Protein AF-A0A1I7ECD9-F1 (afdb_monomer_lite)

Secondary structure (DSSP, 8-state):
--------------TTSSS------EEEESPPPP--TTT-PPPGGGS-S-EEEEE--S----SEEGGGTEEEHHHHHHHHHTT--EEEEEEEEEETT----SS-EEEEEE--------

Foldseek 3Di:
DDPPPDDDDDDDDDPPDPPDHDPKPKDKVVDQDDDDPVPAFDDPVRDDQEMEIETQDPADDDQQDPVQQKGFPVNVVVCVVVVFDKDWHWYHYDYPVPDDHPTTMIRITGRDDDPPDD

Structure (mmCIF, N/CA/C/O backbone):
data_AF-A0A1I7ECD9-F1
#
_entry.id   AF-A0A1I7ECD9-F1
#
loop_
_atom_site.group_PDB
_atom_site.id
_atom_site.type_symbol
_atom_site.label_atom_id
_atom_site.label_alt_id
_atom_site.label_comp_id
_atom_site.label_asym_id
_atom_site.label_entity_id
_atom_site.label_seq_id
_atom_site.pdbx_PDB_ins_code
_atom_site.Cartn_x
_atom_site.Cartn_y
_atom_site.Cartn_z
_atom_site.occupancy
_atom_site.B_iso_or_equiv
_atom_site.auth_seq_id
_atom_site.auth_comp_id
_atom_site.auth_asym_id
_atom_site.auth_atom_id
_atom_site.pdbx_PDB_model_num
ATOM 1 N N . MET A 1 1 ? -7.210 57.709 -13.354 1.00 40.06 1 MET A N 1
ATOM 2 C CA . MET A 1 1 ? -6.722 56.898 -12.220 1.00 40.06 1 MET A CA 1
ATOM 3 C C . MET A 1 1 ? -7.907 56.108 -11.689 1.00 40.06 1 MET A C 1
ATOM 5 O O . MET A 1 1 ? -8.730 56.674 -10.984 1.00 40.06 1 MET A O 1
ATOM 9 N N . SER A 1 2 ? -8.076 54.863 -12.131 1.00 45.91 2 SER A N 1
ATOM 10 C CA . SER A 1 2 ? -9.126 53.961 -11.648 1.00 45.91 2 SER A CA 1
ATOM 11 C C . SER A 1 2 ? -8.510 53.038 -10.601 1.00 45.91 2 SER A C 1
ATOM 13 O O . SER A 1 2 ? -7.760 52.131 -10.948 1.00 45.91 2 SER A O 1
ATOM 15 N N . ASN A 1 3 ? -8.785 53.312 -9.326 1.00 56.44 3 ASN A N 1
ATOM 16 C CA . ASN A 1 3 ? -8.434 52.420 -8.227 1.00 56.44 3 ASN A CA 1
ATOM 17 C C . ASN A 1 3 ? -9.418 51.249 -8.232 1.00 56.44 3 ASN A C 1
ATOM 19 O O . ASN A 1 3 ? -10.501 51.346 -7.658 1.00 56.44 3 ASN A O 1
ATOM 23 N N . THR A 1 4 ? -9.069 50.162 -8.911 1.00 55.59 4 THR A N 1
ATOM 24 C CA . THR A 1 4 ? -9.793 48.898 -8.784 1.00 55.59 4 THR A CA 1
ATOM 25 C C . THR A 1 4 ? -9.428 48.311 -7.424 1.00 55.59 4 THR A C 1
ATOM 27 O O . THR A 1 4 ? -8.313 47.841 -7.223 1.00 55.59 4 THR A O 1
ATOM 30 N N . THR A 1 5 ? -10.326 48.420 -6.448 1.00 62.09 5 THR A N 1
ATOM 31 C CA . THR A 1 5 ? -10.159 47.754 -5.154 1.00 62.09 5 THR A CA 1
ATOM 32 C C . THR A 1 5 ? -10.406 46.266 -5.379 1.00 62.09 5 THR A C 1
ATOM 34 O O . THR A 1 5 ? -11.551 45.850 -5.539 1.00 62.09 5 THR A O 1
ATOM 37 N N . GLU A 1 6 ? -9.335 45.481 -5.479 1.00 62.25 6 GLU A N 1
ATOM 38 C CA . GLU A 1 6 ? -9.428 44.025 -5.583 1.00 62.25 6 GLU A CA 1
ATOM 39 C C . GLU A 1 6 ? -10.160 43.482 -4.350 1.00 62.25 6 GLU A C 1
ATOM 41 O O . GLU A 1 6 ? -9.759 43.709 -3.207 1.00 62.25 6 GLU A O 1
ATOM 46 N N . GLN A 1 7 ? -11.292 42.820 -4.585 1.00 61.72 7 GLN A N 1
ATOM 47 C CA . GLN A 1 7 ? -12.063 42.159 -3.542 1.00 61.72 7 GLN A CA 1
ATOM 48 C C . GLN A 1 7 ? -11.539 40.736 -3.391 1.00 61.72 7 GLN A C 1
ATOM 50 O O . GLN A 1 7 ? -11.716 39.905 -4.281 1.00 61.72 7 GLN A O 1
ATOM 55 N N . PHE A 1 8 ? -10.901 40.459 -2.259 1.00 61.94 8 PHE A N 1
ATOM 56 C CA . PHE A 1 8 ? -10.497 39.111 -1.889 1.00 61.94 8 PHE A CA 1
ATOM 57 C C . PHE A 1 8 ? -11.603 38.469 -1.057 1.00 61.94 8 PHE A C 1
ATOM 59 O O . PHE A 1 8 ? -12.076 39.051 -0.080 1.00 61.94 8 PHE A O 1
ATOM 66 N N . TYR A 1 9 ? -11.998 37.261 -1.442 1.00 63.69 9 TYR A N 1
ATOM 67 C CA . TYR A 1 9 ? -12.897 36.424 -0.662 1.00 63.69 9 TYR A CA 1
ATOM 68 C C . TYR A 1 9 ? -12.042 35.439 0.130 1.00 63.69 9 TYR A C 1
ATOM 70 O O . TYR A 1 9 ? -11.316 34.634 -0.452 1.00 63.69 9 TYR A O 1
ATOM 78 N N . VAL A 1 10 ? -12.109 35.521 1.457 1.00 62.88 10 VAL A N 1
ATOM 79 C CA . VAL A 1 10 ? -11.560 34.492 2.342 1.00 62.88 10 VAL A CA 1
ATOM 80 C C . VAL A 1 10 ? -12.667 33.468 2.542 1.00 62.88 10 VAL A C 1
ATOM 82 O O . VAL A 1 10 ? -13.690 33.772 3.148 1.00 62.88 10 VAL A O 1
ATOM 85 N N . MET A 1 11 ? -12.490 32.286 1.963 1.00 56.41 11 MET A N 1
ATOM 86 C CA . MET A 1 11 ? -13.377 31.152 2.197 1.00 56.41 11 MET A CA 1
ATOM 87 C C . MET A 1 11 ? -12.862 30.398 3.418 1.00 56.41 11 MET A C 1
ATOM 89 O O . MET A 1 11 ? -11.715 29.946 3.418 1.00 56.41 11 MET A O 1
ATOM 93 N N . ASP A 1 12 ? -13.700 30.248 4.440 1.00 53.19 12 ASP A N 1
ATOM 94 C CA . ASP A 1 12 ? -13.405 29.339 5.541 1.00 53.19 12 ASP A CA 1
ATOM 95 C C . ASP A 1 12 ? -13.360 27.909 4.988 1.00 53.19 12 ASP A C 1
ATOM 97 O O . ASP A 1 12 ? -14.348 27.379 4.475 1.00 53.19 12 ASP A O 1
ATOM 101 N N . TYR A 1 13 ? -12.178 27.297 5.042 1.00 51.44 13 TYR A N 1
ATOM 102 C CA . TYR A 1 13 ? -11.984 25.914 4.629 1.00 51.44 13 TYR A CA 1
ATOM 103 C C . TYR A 1 13 ? -12.663 24.994 5.650 1.00 51.44 13 TYR A C 1
ATOM 105 O O . TYR A 1 13 ? -12.201 24.863 6.784 1.00 51.44 13 TYR A O 1
ATOM 113 N N . LEU A 1 14 ? -13.769 24.371 5.236 1.00 53.66 14 LEU A N 1
ATOM 114 C CA . LEU A 1 14 ? -14.479 23.320 5.965 1.00 53.66 14 LEU A CA 1
ATOM 115 C C . LEU A 1 14 ? -14.109 21.956 5.355 1.00 53.66 14 LEU A C 1
ATOM 117 O O . LEU A 1 14 ? -14.752 21.514 4.400 1.00 53.66 14 LEU A O 1
ATOM 121 N N . PRO A 1 15 ? -13.063 21.285 5.860 1.00 49.12 15 PRO A N 1
ATOM 122 C CA . PRO A 1 15 ? -12.731 19.917 5.472 1.00 49.12 15 PRO A CA 1
ATOM 123 C C . PRO A 1 15 ? -13.776 18.954 6.040 1.00 49.12 15 PRO A C 1
ATOM 125 O O . PRO A 1 15 ? -13.596 18.416 7.126 1.00 49.12 15 PRO A O 1
ATOM 128 N N . ASP A 1 16 ? -14.890 18.791 5.331 1.00 51.47 16 ASP A N 1
ATOM 129 C CA . ASP A 1 16 ? -15.774 17.622 5.473 1.00 51.47 16 ASP A CA 1
ATOM 130 C C . ASP A 1 16 ? -16.874 17.525 4.396 1.00 51.47 16 ASP A C 1
ATOM 132 O O . ASP A 1 16 ? -17.543 16.500 4.343 1.00 51.47 16 ASP A O 1
ATOM 136 N N . ASP A 1 17 ? -17.067 18.521 3.511 1.00 47.91 17 ASP A N 1
ATOM 137 C CA . ASP A 1 17 ? -18.255 18.538 2.622 1.00 47.91 17 ASP A CA 1
ATOM 138 C C . ASP A 1 17 ? -17.972 18.495 1.103 1.00 47.91 17 ASP A C 1
ATOM 140 O O . ASP A 1 17 ? -18.890 18.558 0.290 1.00 47.91 17 ASP A O 1
ATOM 144 N N . ALA A 1 18 ? -16.710 18.359 0.672 1.00 46.47 18 ALA A N 1
ATOM 145 C CA . ALA A 1 18 ? -16.382 18.236 -0.758 1.00 46.47 18 ALA A CA 1
ATOM 146 C C . ALA A 1 18 ? -15.023 17.564 -1.040 1.00 46.47 18 ALA A C 1
ATOM 148 O O . ALA A 1 18 ? -14.174 18.112 -1.740 1.0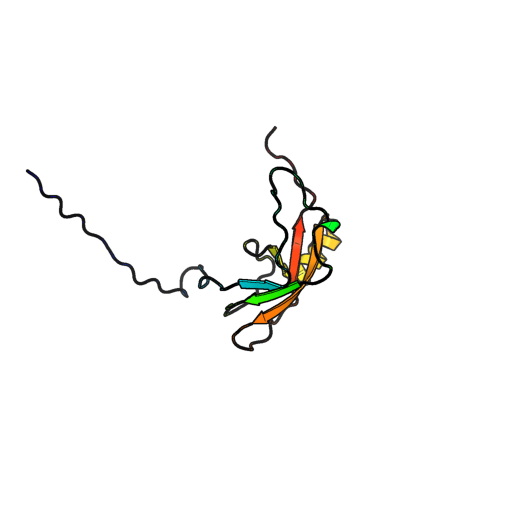0 46.47 18 ALA A O 1
ATOM 149 N N . GLY A 1 19 ? -14.807 16.357 -0.513 1.00 45.56 19 GLY A N 1
ATOM 150 C CA . GLY A 1 19 ? -13.841 15.426 -1.116 1.00 45.56 19 GLY A CA 1
ATOM 151 C C . GLY A 1 19 ? -12.350 15.732 -0.931 1.00 45.56 19 GLY A C 1
ATOM 152 O O . GLY A 1 19 ? -11.540 15.169 -1.661 1.00 45.56 19 GLY A O 1
ATOM 153 N N . SER A 1 20 ? -11.965 16.559 0.044 1.00 43.06 20 SER A N 1
ATOM 154 C CA . SER A 1 20 ? -10.560 16.699 0.442 1.00 43.06 20 SER A CA 1
ATOM 155 C C . SER A 1 20 ? -10.401 16.313 1.912 1.00 43.06 20 SER A C 1
ATOM 157 O O . SER A 1 20 ? -10.908 17.032 2.778 1.00 43.06 20 SER A O 1
ATOM 159 N N . PRO A 1 21 ? -9.714 15.199 2.230 1.00 47.66 21 PRO A N 1
ATOM 160 C CA . PRO A 1 21 ? -9.367 14.882 3.606 1.00 47.66 21 PRO A CA 1
ATOM 161 C C . PRO A 1 21 ? -8.586 16.051 4.218 1.00 47.66 21 PRO A C 1
ATOM 163 O O . PRO A 1 21 ? -7.841 16.746 3.519 1.00 47.66 21 PRO A O 1
ATOM 166 N N . TYR A 1 22 ? -8.712 16.253 5.534 1.00 49.09 22 TYR A N 1
ATOM 167 C CA . TYR A 1 22 ? -7.681 16.961 6.296 1.00 49.09 22 TYR A CA 1
ATOM 168 C C . TYR A 1 22 ? -6.313 16.468 5.820 1.00 49.09 22 TYR A C 1
ATOM 170 O O . TYR A 1 22 ? -6.167 15.259 5.624 1.00 49.09 22 TYR A O 1
ATOM 178 N N . PHE A 1 23 ? -5.344 17.375 5.626 1.00 46.47 23 PHE A N 1
ATOM 179 C CA . PHE A 1 23 ? -3.946 16.984 5.441 1.00 46.47 23 PHE A CA 1
ATOM 180 C C . PHE A 1 23 ? -3.641 15.932 6.500 1.00 46.47 23 PHE A C 1
ATOM 182 O O . PHE A 1 23 ? -3.642 16.206 7.700 1.00 46.47 23 PHE A O 1
ATOM 189 N N . MET A 1 24 ? -3.548 14.689 6.049 1.00 54.97 24 MET A N 1
ATOM 190 C CA . MET A 1 24 ? -3.304 13.580 6.934 1.00 54.97 24 MET A CA 1
ATOM 191 C C . MET A 1 24 ? -1.826 13.705 7.260 1.00 54.97 24 MET A C 1
ATOM 193 O O . MET A 1 24 ? -0.986 13.473 6.391 1.00 54.97 24 MET A O 1
ATOM 197 N N . ASP A 1 25 ? -1.515 14.104 8.486 1.00 64.12 25 ASP A N 1
ATOM 198 C CA . ASP A 1 25 ? -0.181 13.909 9.026 1.00 64.12 25 ASP A CA 1
ATOM 199 C C . ASP A 1 25 ? 0.080 12.405 8.946 1.00 64.12 25 ASP A C 1
ATOM 201 O O . ASP A 1 25 ? -0.597 11.611 9.613 1.00 64.12 25 ASP A O 1
ATOM 205 N N . LYS A 1 26 ? 0.977 12.025 8.035 1.00 77.94 26 LYS A N 1
ATOM 206 C CA . LYS A 1 26 ? 1.368 10.646 7.757 1.00 77.94 26 LYS A CA 1
ATOM 207 C C . LYS A 1 26 ? 2.830 10.496 8.103 1.00 77.94 26 LYS A C 1
ATOM 209 O O . LYS A 1 26 ? 3.684 11.185 7.551 1.00 77.94 26 LYS A O 1
ATOM 214 N N . GLU A 1 27 ? 3.102 9.580 9.011 1.00 86.44 27 GLU A N 1
ATOM 215 C CA . GLU A 1 27 ? 4.452 9.182 9.369 1.00 86.44 27 GLU A CA 1
ATOM 216 C C . GLU A 1 27 ? 4.619 7.710 9.000 1.00 86.44 27 GLU A C 1
ATOM 218 O O . GLU A 1 27 ? 3.900 6.847 9.518 1.00 86.44 27 GLU A O 1
ATOM 223 N N . TRP A 1 28 ? 5.551 7.448 8.086 1.00 88.69 28 TRP A N 1
ATOM 224 C CA . TRP A 1 28 ? 5.953 6.105 7.689 1.00 88.69 28 TRP A CA 1
ATOM 225 C C . TRP A 1 28 ? 7.171 5.666 8.491 1.00 88.69 28 TRP A C 1
ATOM 227 O O . TRP A 1 28 ? 8.139 6.416 8.620 1.00 88.69 28 TRP A O 1
ATOM 237 N N . ASP A 1 29 ? 7.124 4.442 9.004 1.00 90.00 29 ASP A N 1
ATOM 238 C CA . ASP A 1 29 ? 8.239 3.817 9.705 1.00 90.00 29 ASP A CA 1
ATOM 239 C C . ASP A 1 29 ? 8.416 2.356 9.241 1.00 90.00 29 ASP A C 1
ATOM 241 O O . ASP A 1 29 ? 7.551 1.524 9.539 1.00 90.00 29 ASP A O 1
ATOM 245 N N . PRO A 1 30 ? 9.501 2.021 8.515 1.00 91.75 30 PRO A N 1
ATOM 246 C CA . PRO A 1 30 ? 10.571 2.924 8.082 1.00 91.75 30 PRO A CA 1
ATOM 247 C C . PRO A 1 30 ? 10.099 3.911 7.001 1.00 91.75 30 PRO A C 1
ATOM 249 O O . PRO A 1 30 ? 9.024 3.759 6.424 1.00 91.75 30 PRO A O 1
ATOM 252 N N . GLY A 1 31 ? 10.905 4.934 6.710 1.00 90.00 31 GLY A N 1
ATOM 253 C CA . GLY A 1 31 ? 10.618 5.852 5.606 1.00 90.00 31 GLY A CA 1
ATOM 254 C C . GLY A 1 31 ? 10.489 5.107 4.272 1.00 90.00 31 GLY A C 1
ATOM 255 O O . GLY A 1 31 ? 11.220 4.146 4.015 1.00 90.00 31 GLY A O 1
ATOM 256 N N . LEU A 1 32 ? 9.550 5.540 3.428 1.00 88.56 32 LEU A N 1
ATOM 257 C CA . LEU A 1 32 ? 9.405 4.987 2.082 1.00 88.56 32 LEU A CA 1
ATOM 258 C C . LEU A 1 32 ? 10.636 5.338 1.230 1.00 88.56 32 LEU A C 1
ATOM 260 O O . LEU A 1 32 ? 11.164 6.446 1.363 1.00 88.56 32 LEU A O 1
ATOM 264 N N . PRO A 1 33 ? 11.102 4.422 0.363 1.00 87.06 33 PRO A N 1
ATOM 265 C CA . PRO A 1 33 ? 12.162 4.740 -0.578 1.00 87.06 33 PRO A CA 1
ATOM 266 C C . PRO A 1 33 ? 11.673 5.781 -1.586 1.00 87.06 33 PRO A C 1
ATOM 268 O O . PRO A 1 33 ? 10.515 5.762 -2.005 1.00 87.06 33 PRO A O 1
ATOM 271 N N . ASP A 1 34 ? 12.577 6.662 -1.996 1.00 82.00 34 ASP A N 1
ATOM 272 C CA . ASP A 1 34 ? 12.331 7.561 -3.117 1.00 82.00 34 ASP A CA 1
ATOM 273 C C . ASP A 1 34 ? 12.532 6.797 -4.431 1.00 82.00 34 ASP A C 1
ATOM 275 O O . ASP A 1 34 ? 13.492 6.029 -4.576 1.00 82.00 34 ASP A O 1
ATOM 279 N N . TYR A 1 35 ? 11.616 6.970 -5.377 1.00 80.50 35 TYR A N 1
ATOM 280 C CA . TYR A 1 35 ? 11.741 6.401 -6.711 1.00 80.50 35 TYR A CA 1
ATOM 281 C C . TYR A 1 35 ? 10.966 7.241 -7.728 1.00 80.50 35 TYR A C 1
ATOM 283 O O . TYR A 1 35 ? 9.903 7.787 -7.435 1.00 80.50 35 TYR A O 1
ATOM 291 N N . ASP A 1 36 ? 11.502 7.320 -8.943 1.00 80.25 36 ASP A N 1
ATOM 292 C CA . ASP A 1 36 ? 10.883 8.044 -10.047 1.00 80.25 36 ASP A CA 1
ATOM 293 C C . ASP A 1 36 ? 10.128 7.076 -10.965 1.00 80.25 36 ASP A C 1
ATOM 295 O O . ASP A 1 36 ? 10.742 6.326 -11.734 1.00 80.25 36 ASP A O 1
ATOM 299 N N . ILE A 1 37 ? 8.793 7.133 -10.896 1.00 76.00 37 ILE A N 1
ATOM 300 C CA . ILE A 1 37 ? 7.877 6.331 -11.721 1.00 76.00 37 ILE A CA 1
ATOM 301 C C . ILE A 1 37 ? 8.103 6.523 -13.227 1.00 76.00 37 ILE A C 1
ATOM 303 O O . ILE A 1 37 ? 7.776 5.627 -13.999 1.00 76.00 37 ILE A O 1
ATOM 307 N N . PHE A 1 38 ? 8.643 7.670 -13.654 1.00 77.00 38 PHE A N 1
ATOM 308 C CA . PHE A 1 38 ? 8.852 7.991 -15.067 1.00 77.00 38 PHE A CA 1
ATOM 309 C C . PHE A 1 38 ? 10.188 7.473 -15.599 1.00 77.00 38 PHE A C 1
ATOM 311 O O . PHE A 1 38 ? 10.369 7.386 -16.809 1.00 77.00 38 PHE A O 1
ATOM 318 N N . THR A 1 39 ? 11.123 7.125 -14.712 1.00 81.00 39 THR A N 1
ATOM 319 C CA . THR A 1 39 ? 12.438 6.616 -15.109 1.00 81.00 39 THR A CA 1
ATOM 320 C C . THR A 1 39 ? 12.451 5.089 -15.157 1.00 81.00 39 THR A C 1
ATOM 322 O O . THR A 1 39 ? 12.961 4.502 -16.111 1.00 81.00 39 THR A O 1
ATOM 325 N N . ALA A 1 40 ? 11.947 4.427 -14.112 1.00 79.88 40 ALA A N 1
ATOM 326 C CA . ALA A 1 40 ? 11.914 2.969 -14.039 1.00 79.88 40 ALA A CA 1
ATOM 327 C C . ALA A 1 40 ? 10.946 2.472 -12.952 1.00 79.88 40 ALA A C 1
ATOM 329 O O . ALA A 1 40 ? 10.784 3.139 -11.927 1.00 79.88 40 ALA A O 1
ATOM 330 N N . PRO A 1 41 ? 10.383 1.255 -13.100 1.00 84.06 41 PRO A N 1
ATOM 331 C CA . PRO A 1 41 ? 9.631 0.622 -12.026 1.00 84.06 41 PRO A CA 1
ATOM 332 C C . PRO A 1 41 ? 10.508 0.411 -10.781 1.00 84.06 41 PRO A C 1
ATOM 334 O O . PRO A 1 41 ? 11.712 0.127 -10.895 1.00 84.06 41 PRO A O 1
ATOM 337 N N . PRO A 1 42 ? 9.924 0.500 -9.575 1.00 88.50 42 PRO A N 1
ATOM 338 C CA . PRO A 1 42 ? 10.665 0.265 -8.350 1.00 88.50 42 PRO A CA 1
ATOM 339 C C . PRO A 1 42 ? 11.046 -1.217 -8.225 1.00 88.50 42 PRO A C 1
ATOM 341 O O . PRO A 1 42 ? 10.369 -2.111 -8.730 1.00 88.50 42 PRO A O 1
ATOM 344 N N . LYS A 1 43 ? 12.150 -1.500 -7.526 1.00 88.69 43 LYS A N 1
ATOM 345 C CA . LYS A 1 43 ? 12.590 -2.875 -7.249 1.00 88.69 43 LYS A CA 1
ATOM 346 C C . LYS A 1 43 ? 12.170 -3.281 -5.848 1.00 88.69 43 LYS A C 1
ATOM 348 O O . LYS A 1 43 ? 12.306 -2.494 -4.916 1.00 88.69 43 LYS A O 1
ATOM 353 N N . SER A 1 44 ? 11.774 -4.540 -5.670 1.00 88.12 44 SER A N 1
ATOM 354 C CA . SER A 1 44 ? 11.416 -5.090 -4.353 1.00 88.12 44 SER A CA 1
ATOM 355 C C . SER A 1 44 ? 12.531 -4.922 -3.313 1.00 88.12 44 SER A C 1
ATOM 357 O O . SER A 1 44 ? 12.251 -4.685 -2.146 1.00 88.12 44 SER A O 1
ATOM 359 N N . THR A 1 45 ? 13.798 -4.940 -3.742 1.00 90.81 45 THR A N 1
ATOM 360 C CA . THR A 1 45 ? 14.977 -4.732 -2.884 1.00 90.81 45 THR A CA 1
ATOM 361 C C . THR A 1 45 ? 15.087 -3.334 -2.275 1.00 90.81 45 THR A C 1
ATOM 363 O O . THR A 1 45 ? 15.917 -3.133 -1.395 1.00 90.81 45 THR A O 1
ATOM 366 N N . TYR A 1 46 ? 14.332 -2.351 -2.773 1.00 90.12 46 TYR A N 1
ATOM 367 C CA . TYR A 1 46 ? 14.333 -0.990 -2.226 1.00 90.12 46 TYR A CA 1
ATOM 368 C C . TYR A 1 46 ? 13.434 -0.857 -1.000 1.00 90.12 46 TYR A C 1
ATOM 370 O O . TYR A 1 46 ? 13.547 0.121 -0.264 1.00 90.12 46 TYR A O 1
ATOM 378 N N . PHE A 1 47 ? 12.553 -1.829 -0.780 1.00 92.06 47 PHE A N 1
ATOM 379 C CA . PHE A 1 47 ? 11.566 -1.768 0.277 1.00 92.06 47 PHE A CA 1
ATOM 380 C C . PHE A 1 47 ? 11.938 -2.652 1.461 1.00 92.06 47 PHE A C 1
ATOM 382 O O . PHE A 1 47 ? 12.595 -3.686 1.334 1.00 92.06 47 PHE A O 1
ATOM 389 N N . SER A 1 48 ? 11.467 -2.231 2.629 1.00 92.75 48 SER A N 1
ATOM 390 C CA . SER A 1 48 ? 11.458 -3.059 3.829 1.00 92.75 48 SER A CA 1
ATOM 391 C C . SER A 1 48 ? 10.341 -4.110 3.747 1.00 92.75 48 SER A C 1
ATOM 393 O O . SER A 1 48 ? 9.357 -3.895 3.042 1.00 92.75 48 SER A O 1
ATOM 395 N N . PRO A 1 49 ? 10.462 -5.250 4.450 1.00 90.81 49 PRO A N 1
ATOM 396 C CA . PRO A 1 49 ? 9.460 -6.320 4.398 1.00 90.81 49 PRO A CA 1
ATOM 397 C C . PRO A 1 49 ? 8.121 -5.940 5.046 1.00 90.81 49 PRO A C 1
ATOM 399 O O . PRO A 1 49 ? 7.109 -6.581 4.777 1.00 90.81 49 PRO A O 1
ATOM 402 N N . GLU A 1 50 ? 8.115 -4.919 5.901 1.00 91.50 50 GLU A N 1
ATOM 403 C CA . GLU A 1 50 ? 6.937 -4.414 6.597 1.00 91.50 50 GLU A CA 1
ATOM 404 C C . GLU A 1 50 ? 7.057 -2.904 6.805 1.00 91.50 50 GLU A C 1
ATOM 406 O O . GLU A 1 50 ? 8.164 -2.366 6.917 1.00 91.50 50 GLU A O 1
ATOM 411 N N . TYR A 1 51 ? 5.909 -2.231 6.866 1.00 92.50 51 TYR A N 1
ATOM 412 C CA . TYR A 1 51 ? 5.820 -0.802 7.141 1.00 92.50 51 TYR A CA 1
ATOM 413 C C . TYR A 1 51 ? 4.743 -0.510 8.175 1.00 92.50 51 TYR A C 1
ATOM 415 O O . TYR A 1 51 ? 3.730 -1.203 8.274 1.00 92.50 51 TYR A O 1
ATOM 423 N N . ARG A 1 52 ? 4.944 0.574 8.918 1.00 90.94 52 ARG A N 1
ATOM 424 C CA . ARG A 1 52 ? 3.935 1.162 9.791 1.00 90.94 52 ARG A CA 1
ATOM 425 C C . ARG A 1 52 ? 3.549 2.533 9.279 1.00 90.94 52 ARG A C 1
ATOM 427 O O . ARG A 1 52 ? 4.420 3.341 8.964 1.00 90.94 52 ARG A O 1
ATOM 434 N N . LEU A 1 53 ? 2.249 2.800 9.256 1.00 87.88 53 LEU A N 1
ATOM 435 C CA . LEU A 1 53 ? 1.699 4.111 8.943 1.00 87.88 53 LEU A CA 1
ATOM 436 C C . LEU A 1 53 ? 0.978 4.663 10.168 1.00 87.88 53 LEU A C 1
ATOM 438 O O . LEU A 1 53 ? -0.051 4.132 10.592 1.00 87.88 53 LEU A O 1
ATOM 442 N N . LYS A 1 54 ? 1.469 5.776 10.709 1.00 86.25 54 LYS A N 1
ATOM 443 C CA . LYS A 1 54 ? 0.672 6.605 11.616 1.00 86.25 54 LYS A CA 1
ATOM 444 C C . LYS A 1 54 ? -0.009 7.680 10.793 1.00 86.25 54 LYS A C 1
ATOM 446 O O . LYS A 1 54 ? 0.671 8.512 10.206 1.00 86.25 54 LYS A O 1
ATOM 451 N N . ALA A 1 55 ? -1.337 7.662 10.762 1.00 77.62 55 ALA A N 1
ATOM 452 C CA . ALA A 1 55 ? -2.125 8.647 10.031 1.00 77.62 55 ALA A CA 1
ATOM 453 C C . ALA A 1 55 ? -3.166 9.308 10.940 1.00 77.62 55 ALA A C 1
ATOM 455 O O . ALA A 1 55 ? -3.852 8.636 11.723 1.00 77.62 55 ALA A O 1
ATOM 456 N N . SER A 1 56 ? -3.360 10.620 10.781 1.00 70.12 56 SER A N 1
ATOM 457 C CA . SER A 1 56 ? -4.519 11.352 11.320 1.00 70.12 56 SER A CA 1
ATOM 458 C C . SER A 1 56 ? -5.775 11.151 10.459 1.00 70.12 56 SER A C 1
ATOM 460 O O . SER A 1 56 ? -6.587 12.055 10.290 1.00 70.12 56 SER A O 1
ATOM 462 N N . ALA A 1 57 ? -5.965 9.950 9.910 1.00 63.75 57 ALA A N 1
ATOM 463 C CA . ALA A 1 57 ? -7.140 9.625 9.116 1.00 63.75 57 ALA A CA 1
ATOM 464 C C . ALA A 1 57 ? -8.378 9.485 10.015 1.00 63.75 57 ALA A C 1
ATOM 466 O O . ALA A 1 57 ? -8.386 8.712 10.978 1.00 63.75 57 ALA A O 1
ATOM 467 N N . THR A 1 58 ? -9.446 10.217 9.696 1.00 56.84 58 THR A N 1
ATOM 468 C CA . THR A 1 58 ? -10.763 10.047 10.330 1.00 56.84 58 THR A CA 1
ATOM 469 C C . THR A 1 58 ? -11.475 8.787 9.826 1.00 56.84 58 THR A C 1
ATOM 471 O O . THR A 1 58 ? -12.234 8.173 10.586 1.00 56.84 58 THR A O 1
ATOM 474 N N . GLN A 1 59 ? -11.182 8.359 8.591 1.00 62.16 59 GLN A N 1
ATOM 475 C CA . GLN A 1 59 ? -11.734 7.161 7.962 1.00 62.16 59 GLN A CA 1
ATOM 476 C C . GLN A 1 59 ? -10.776 6.598 6.897 1.00 62.16 59 GLN A C 1
ATOM 478 O O . GLN A 1 59 ? -10.169 7.349 6.139 1.00 62.16 59 GLN A O 1
ATOM 483 N N . LEU A 1 60 ? -10.625 5.272 6.892 1.00 75.00 60 LEU A N 1
ATOM 484 C CA . LEU A 1 60 ? -9.821 4.474 5.962 1.00 75.00 60 LEU A CA 1
ATOM 485 C C . LEU A 1 60 ? -10.705 3.298 5.528 1.00 75.00 60 LEU A C 1
ATOM 487 O O . LEU A 1 60 ? -10.787 2.285 6.227 1.00 75.00 60 LEU A O 1
ATOM 491 N N . ASP A 1 61 ? -11.474 3.506 4.462 1.00 79.94 61 ASP A N 1
ATOM 492 C CA . ASP A 1 61 ? -12.478 2.565 3.948 1.00 79.94 61 ASP A CA 1
ATOM 493 C C . ASP A 1 61 ? -12.424 2.349 2.425 1.00 79.94 61 ASP A C 1
ATOM 495 O O . ASP A 1 61 ? -13.025 1.393 1.927 1.00 79.94 61 ASP A O 1
ATOM 499 N N . GLY A 1 62 ? -11.682 3.181 1.692 1.00 84.81 62 GLY A N 1
ATOM 500 C CA . GLY A 1 62 ? -11.445 3.017 0.259 1.00 84.81 62 GLY A CA 1
ATOM 501 C C . GLY A 1 62 ? -10.581 1.797 -0.070 1.00 84.81 62 GLY A C 1
ATOM 502 O O . GLY A 1 62 ? -9.798 1.338 0.761 1.00 84.81 62 GLY A O 1
ATOM 503 N N . ASP A 1 63 ? -10.732 1.283 -1.291 1.00 90.38 63 ASP A N 1
ATOM 504 C CA . ASP A 1 63 ? -10.007 0.105 -1.785 1.00 90.38 63 ASP A CA 1
ATOM 505 C C . ASP A 1 63 ? -8.718 0.447 -2.538 1.00 90.38 63 ASP A C 1
ATOM 507 O O . ASP A 1 63 ? -7.779 -0.342 -2.525 1.00 90.38 63 ASP A O 1
ATOM 511 N N . PHE A 1 64 ? -8.639 1.641 -3.129 1.00 89.88 64 PHE A N 1
ATOM 512 C CA . PHE A 1 64 ? -7.427 2.158 -3.755 1.00 89.88 64 PHE A CA 1
ATOM 513 C C . PHE A 1 64 ? -7.220 3.627 -3.383 1.00 89.88 64 PHE A C 1
ATOM 515 O O . PHE A 1 64 ? -7.988 4.508 -3.768 1.00 89.88 64 PHE A O 1
ATOM 522 N N . LEU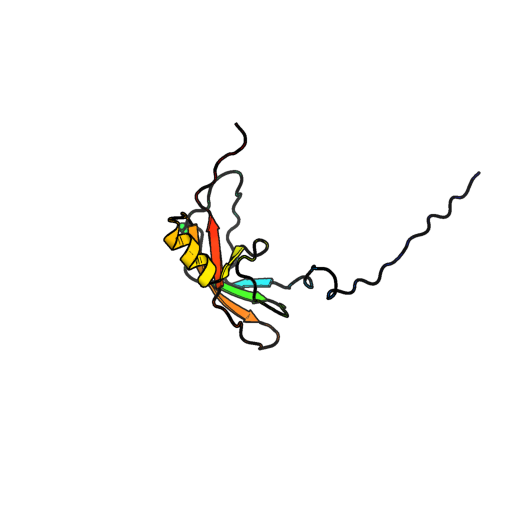 A 1 65 ? -6.175 3.881 -2.602 1.00 87.31 65 LEU A N 1
ATOM 523 C CA . LEU A 1 65 ? -5.803 5.176 -2.046 1.00 87.31 65 LEU A CA 1
ATOM 524 C C . LEU A 1 65 ? -4.500 5.621 -2.708 1.00 87.31 65 LEU A C 1
ATOM 526 O O . LEU A 1 65 ? -3.410 5.507 -2.147 1.00 87.31 65 LEU A O 1
ATOM 530 N N . ILE A 1 66 ? -4.627 6.100 -3.945 1.00 81.12 66 ILE A N 1
ATOM 531 C CA . ILE A 1 66 ? -3.487 6.374 -4.827 1.00 81.12 66 ILE A CA 1
ATOM 532 C C . ILE A 1 66 ? -2.484 7.369 -4.234 1.00 81.12 66 ILE A C 1
ATOM 534 O O . ILE A 1 66 ? -1.281 7.172 -4.360 1.00 81.12 66 ILE A O 1
ATOM 538 N N . SER A 1 67 ? -2.962 8.394 -3.522 1.00 79.31 67 SER A N 1
ATOM 539 C CA . SER A 1 67 ? -2.103 9.401 -2.884 1.00 79.31 67 SER A CA 1
ATOM 540 C C . SER A 1 67 ? -1.171 8.817 -1.819 1.00 79.31 67 SER A C 1
ATOM 542 O O . SER A 1 67 ? -0.193 9.462 -1.460 1.00 79.31 67 SER A O 1
ATOM 544 N N . ASP A 1 68 ? -1.474 7.615 -1.327 1.00 81.50 68 ASP A N 1
ATOM 545 C CA . ASP A 1 68 ? -0.716 6.906 -0.296 1.00 81.50 68 ASP A CA 1
ATOM 546 C C . ASP A 1 68 ? -0.052 5.633 -0.792 1.00 81.50 68 ASP A C 1
ATOM 548 O O . ASP A 1 68 ? 0.607 4.950 -0.010 1.00 81.50 68 ASP A O 1
ATOM 552 N N . ASN A 1 69 ? -0.242 5.298 -2.070 1.00 87.56 69 ASN A N 1
ATOM 553 C CA . ASN A 1 69 ? 0.100 3.990 -2.617 1.00 87.56 69 ASN A CA 1
ATOM 554 C C . ASN A 1 69 ? -0.462 2.848 -1.755 1.00 87.56 69 ASN A C 1
ATOM 556 O O . ASN A 1 69 ? 0.200 1.835 -1.568 1.00 87.56 69 ASN A O 1
ATOM 560 N N . LEU A 1 70 ? -1.663 3.022 -1.191 1.00 90.69 70 LEU A N 1
ATOM 561 C CA . LEU A 1 70 ? -2.314 2.022 -0.348 1.00 90.69 70 LEU A CA 1
ATOM 562 C C . LEU A 1 70 ? -3.473 1.364 -1.092 1.00 90.69 70 LEU A C 1
ATOM 564 O O . LEU A 1 70 ? -4.297 2.042 -1.703 1.00 90.69 70 LEU A O 1
ATOM 568 N N . VAL A 1 71 ? -3.582 0.046 -0.977 1.00 93.81 71 VAL A N 1
ATOM 569 C CA . VAL A 1 71 ? -4.736 -0.729 -1.452 1.00 93.81 71 VAL A CA 1
ATOM 570 C C . VAL A 1 71 ? -5.297 -1.578 -0.328 1.00 93.81 71 VAL A C 1
ATOM 572 O O . VAL A 1 71 ? -4.561 -1.989 0.572 1.00 93.81 71 VAL A O 1
ATOM 575 N N . SER A 1 72 ? -6.597 -1.849 -0.370 1.00 94.44 72 SER A N 1
ATOM 576 C CA . SER A 1 72 ? -7.197 -2.845 0.511 1.00 94.44 72 SER A CA 1
ATOM 577 C C . SER A 1 72 ? -6.804 -4.259 0.082 1.00 94.44 72 SER A C 1
ATOM 579 O O . SER A 1 72 ? -6.440 -4.512 -1.069 1.00 94.44 72 SER A O 1
ATOM 581 N N . PHE A 1 73 ? -6.935 -5.209 1.004 1.00 95.00 73 PHE A N 1
ATOM 582 C CA . PHE A 1 73 ? -6.779 -6.631 0.698 1.00 95.00 73 PHE A CA 1
ATOM 583 C C . PHE A 1 73 ? -7.702 -7.118 -0.433 1.00 95.00 73 PHE A C 1
ATOM 585 O O . PHE A 1 73 ? -7.281 -7.908 -1.275 1.00 95.00 73 PHE A O 1
ATOM 592 N N . ASP A 1 74 ? -8.948 -6.637 -0.475 1.00 95.06 74 ASP A N 1
ATOM 593 C CA . ASP A 1 74 ? -9.916 -7.042 -1.499 1.00 95.06 74 ASP A CA 1
ATOM 594 C C . ASP A 1 74 ? -9.477 -6.580 -2.897 1.00 95.06 74 ASP A C 1
ATOM 596 O O . ASP A 1 74 ? -9.568 -7.339 -3.863 1.00 95.06 74 ASP A O 1
ATOM 600 N N . PHE A 1 75 ? -8.931 -5.364 -3.004 1.00 94.88 75 PHE A N 1
ATOM 601 C CA . PHE A 1 75 ? -8.349 -4.868 -4.251 1.00 94.88 75 PHE A CA 1
ATOM 602 C C . PHE A 1 75 ? -7.098 -5.653 -4.646 1.00 94.88 75 PHE A C 1
ATOM 604 O O . PHE A 1 75 ? -6.943 -6.022 -5.809 1.00 94.88 75 PHE A O 1
ATOM 611 N N . LEU A 1 76 ? -6.2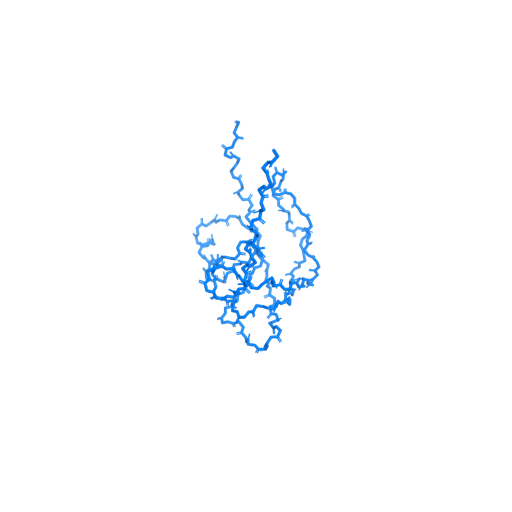21 -5.949 -3.681 1.00 95.62 76 LEU A N 1
ATOM 612 C CA . LEU A 1 76 ? -5.016 -6.736 -3.932 1.00 95.62 76 LEU A CA 1
ATOM 613 C C . LEU A 1 76 ? -5.361 -8.117 -4.506 1.00 95.62 76 LEU A C 1
ATOM 615 O O . LEU A 1 76 ? -4.781 -8.521 -5.511 1.00 95.62 76 LEU A O 1
ATOM 619 N N . LYS A 1 77 ? -6.357 -8.800 -3.933 1.00 95.75 77 LYS A N 1
ATOM 620 C CA . LYS A 1 77 ? -6.854 -10.076 -4.463 1.00 95.75 77 LYS A CA 1
ATOM 621 C C . LYS A 1 77 ? -7.347 -9.972 -5.898 1.00 95.75 77 LYS A C 1
ATOM 623 O O . LYS A 1 77 ? -7.025 -10.829 -6.714 1.00 95.75 77 LYS A O 1
ATOM 628 N N . LEU A 1 78 ? -8.097 -8.920 -6.218 1.00 95.56 78 LEU A N 1
ATOM 629 C CA . LEU A 1 78 ? -8.551 -8.687 -7.586 1.00 95.56 78 LEU A CA 1
ATOM 630 C C . LEU A 1 78 ? -7.361 -8.534 -8.550 1.00 95.56 78 LEU A C 1
ATOM 632 O O . LEU A 1 78 ? -7.382 -9.091 -9.647 1.00 95.56 78 LEU A O 1
ATOM 636 N N . CYS A 1 79 ? -6.310 -7.817 -8.143 1.00 94.38 79 CYS A N 1
ATOM 637 C CA . CYS A 1 79 ? -5.080 -7.692 -8.926 1.00 94.38 79 CYS A CA 1
ATOM 638 C C . CYS A 1 79 ? -4.369 -9.037 -9.131 1.00 94.38 79 CYS A C 1
ATOM 640 O O . CYS A 1 79 ? -3.920 -9.309 -10.244 1.00 94.38 79 CYS A O 1
ATOM 642 N N . GLU A 1 80 ? -4.296 -9.884 -8.100 1.00 93.00 80 GLU A N 1
ATOM 643 C CA . GLU A 1 80 ? -3.728 -11.236 -8.203 1.00 93.00 80 GLU A CA 1
ATOM 644 C C . GLU A 1 80 ? -4.523 -12.113 -9.182 1.00 93.00 80 GLU A C 1
ATOM 646 O O . GLU A 1 80 ? -3.934 -12.773 -10.039 1.00 93.00 80 GLU A O 1
ATOM 651 N N . GLU A 1 81 ? -5.858 -12.077 -9.116 1.00 95.81 81 GLU A N 1
ATOM 652 C CA . GLU A 1 81 ? -6.745 -12.804 -10.038 1.00 95.81 81 GLU A CA 1
ATOM 653 C C . GLU A 1 81 ? -6.588 -12.335 -11.492 1.00 95.81 81 GLU A C 1
ATOM 655 O O . GLU A 1 81 ? -6.682 -13.135 -12.425 1.00 95.81 81 GLU A O 1
ATOM 660 N N . CYS A 1 82 ? -6.312 -11.044 -11.686 1.00 93.62 82 CYS A N 1
ATOM 661 C CA . CYS A 1 82 ? -6.079 -10.442 -12.996 1.00 93.62 82 CYS A CA 1
ATOM 662 C C . CYS A 1 82 ? -4.622 -10.557 -13.478 1.00 93.62 82 CYS A C 1
ATOM 664 O O . CYS A 1 82 ? -4.309 -10.023 -14.540 1.00 93.62 82 CYS A O 1
ATOM 666 N N . LEU A 1 83 ? -3.744 -11.241 -12.731 1.00 91.50 83 LEU A N 1
ATOM 667 C CA . LEU A 1 83 ? -2.317 -11.401 -13.042 1.00 91.50 83 LEU A CA 1
ATOM 668 C C . LEU A 1 83 ? -1.565 -10.065 -13.204 1.00 91.50 83 LEU A C 1
ATOM 670 O O . LEU A 1 83 ? -0.651 -9.957 -14.017 1.00 91.50 83 LEU A O 1
ATOM 674 N N . VAL A 1 84 ? -1.946 -9.042 -12.436 1.00 91.25 84 VAL A N 1
ATOM 675 C CA . VAL A 1 84 ? -1.269 -7.736 -12.438 1.00 91.25 84 VAL A CA 1
ATOM 676 C C . VAL A 1 84 ? 0.077 -7.855 -11.726 1.00 91.25 84 VAL A C 1
ATOM 678 O O . VAL A 1 84 ? 0.117 -8.238 -10.552 1.00 91.25 84 VAL A O 1
ATOM 681 N N . HIS A 1 85 ? 1.183 -7.472 -12.373 1.00 91.50 85 HIS A N 1
ATOM 682 C CA . HIS A 1 85 ? 2.470 -7.452 -11.686 1.00 91.50 85 HIS A CA 1
ATOM 683 C C . HIS A 1 85 ? 2.587 -6.213 -10.801 1.00 91.50 85 HIS A C 1
ATOM 685 O O . HIS A 1 85 ? 2.579 -5.064 -11.254 1.00 91.50 85 HIS A O 1
ATOM 691 N N . SER A 1 86 ? 2.728 -6.458 -9.503 1.00 93.00 86 SER A N 1
ATOM 692 C CA . SER A 1 86 ? 2.879 -5.413 -8.500 1.00 93.00 86 SER A CA 1
ATOM 693 C C . SER A 1 86 ? 3.834 -5.837 -7.389 1.00 93.00 86 SER A C 1
ATOM 695 O O . SER A 1 86 ? 4.023 -7.024 -7.116 1.00 93.00 86 SER A O 1
ATOM 697 N N . ILE A 1 87 ? 4.432 -4.848 -6.730 1.00 93.94 87 ILE A N 1
ATOM 698 C CA . ILE A 1 87 ? 4.987 -5.003 -5.386 1.00 93.94 87 ILE A CA 1
ATOM 699 C C . ILE A 1 87 ? 3.865 -4.668 -4.417 1.00 93.94 87 ILE A C 1
ATOM 701 O O . ILE A 1 87 ? 3.279 -3.589 -4.503 1.00 93.94 87 ILE A O 1
ATOM 705 N N . HIS A 1 88 ? 3.610 -5.569 -3.476 1.00 94.88 88 HIS A N 1
ATOM 706 C CA . HIS A 1 88 ? 2.706 -5.318 -2.368 1.00 94.88 88 HIS A CA 1
ATOM 707 C C . HIS A 1 88 ? 3.376 -5.665 -1.042 1.00 94.88 88 HIS A C 1
ATOM 709 O O . HIS A 1 88 ? 4.087 -6.665 -0.938 1.00 94.88 88 HIS A O 1
ATOM 715 N N . ILE A 1 89 ? 3.188 -4.815 -0.033 1.00 95.38 89 ILE A N 1
ATOM 716 C CA . ILE A 1 89 ? 3.858 -4.948 1.266 1.00 95.38 89 ILE A CA 1
ATOM 717 C C . ILE A 1 89 ? 2.836 -4.680 2.366 1.00 95.38 89 ILE A C 1
ATOM 719 O O . ILE A 1 89 ? 2.149 -3.659 2.294 1.00 95.38 89 ILE A O 1
ATOM 723 N N . PRO A 1 90 ? 2.701 -5.563 3.368 1.00 93.12 90 PRO A N 1
ATOM 724 C CA . PRO A 1 90 ? 1.747 -5.359 4.449 1.00 93.12 90 PRO A CA 1
ATOM 725 C C . PRO A 1 90 ? 2.063 -4.080 5.231 1.00 93.12 90 PRO A C 1
ATOM 727 O O . PRO A 1 90 ? 3.227 -3.779 5.517 1.00 93.12 90 PRO A O 1
ATOM 730 N N . VAL A 1 91 ? 1.009 -3.343 5.592 1.00 91.31 91 VAL A N 1
ATOM 731 C CA . VAL A 1 91 ? 1.115 -2.111 6.379 1.00 91.31 91 VAL A CA 1
ATOM 732 C C . VAL A 1 91 ? 0.311 -2.236 7.661 1.00 91.31 91 VAL A C 1
ATOM 734 O O . VAL A 1 91 ? -0.903 -2.434 7.637 1.00 91.31 91 VAL A O 1
ATOM 737 N N . ASP A 1 92 ? 0.978 -2.035 8.792 1.00 90.38 92 ASP A N 1
ATOM 738 C CA . ASP A 1 92 ? 0.301 -1.840 10.069 1.00 90.38 92 ASP A CA 1
ATOM 739 C C . ASP A 1 92 ? -0.082 -0.362 10.226 1.00 90.38 92 ASP A C 1
ATOM 741 O O . ASP A 1 92 ? 0.764 0.526 10.382 1.00 90.38 92 ASP A O 1
ATOM 745 N N . ILE A 1 93 ? -1.383 -0.085 10.135 1.00 86.50 93 ILE A N 1
ATOM 746 C CA . ILE A 1 93 ? -1.917 1.268 10.245 1.00 86.50 93 ILE A CA 1
ATOM 747 C C . ILE A 1 93 ? -2.337 1.536 11.688 1.00 86.50 93 ILE A C 1
ATOM 749 O O . ILE A 1 93 ? -3.268 0.930 12.220 1.00 86.50 93 ILE A O 1
ATOM 753 N N . SER A 1 94 ? -1.702 2.536 12.293 1.00 81.00 94 SER A N 1
ATOM 754 C CA . SER A 1 94 ? -2.004 3.031 13.634 1.00 81.00 94 SER A CA 1
ATOM 755 C C . SER A 1 94 ? -2.732 4.382 13.563 1.00 81.00 94 SER A C 1
ATOM 757 O O . SER A 1 94 ? -2.088 5.435 13.528 1.00 81.00 94 SER A O 1
ATOM 759 N N . PRO A 1 95 ? -4.078 4.400 13.551 1.00 71.06 95 PRO A N 1
ATOM 760 C CA . PRO A 1 95 ? -4.843 5.639 13.512 1.00 71.06 95 PRO A CA 1
ATOM 761 C C . PRO A 1 95 ? -4.739 6.394 14.840 1.00 71.06 95 PRO A C 1
ATOM 763 O O . PRO A 1 95 ? -4.989 5.845 15.918 1.00 71.06 95 PRO A O 1
ATOM 766 N N . LEU A 1 96 ? -4.460 7.699 14.763 1.00 64.44 96 LEU A N 1
ATOM 767 C CA . LEU A 1 96 ? -4.270 8.567 15.935 1.00 64.44 96 LEU A CA 1
ATOM 768 C C . LEU A 1 96 ? -5.489 8.616 16.879 1.00 64.44 96 LEU A C 1
ATOM 770 O O . LEU A 1 96 ? -5.341 8.860 18.076 1.00 64.44 96 LEU A O 1
ATOM 774 N N . ARG A 1 97 ? -6.700 8.337 16.377 1.00 63.75 97 ARG A N 1
ATOM 775 C CA . ARG A 1 97 ? -7.951 8.343 17.162 1.00 63.75 97 ARG A CA 1
ATOM 776 C C . ARG A 1 97 ? -8.385 6.966 17.698 1.00 63.75 97 ARG A C 1
ATOM 778 O O . ARG A 1 97 ? -9.532 6.823 18.109 1.00 63.75 97 ARG A O 1
ATOM 785 N N . LYS A 1 98 ? -7.504 5.950 17.718 1.00 58.75 98 LYS A N 1
ATOM 786 C CA . LYS A 1 98 ? -7.770 4.577 18.228 1.00 58.75 98 LYS A CA 1
ATOM 787 C C . LYS A 1 98 ? -8.947 3.830 17.572 1.00 58.75 98 LYS A C 1
ATOM 789 O O . LYS A 1 98 ? -9.348 2.770 18.053 1.00 58.75 98 LYS A O 1
ATOM 794 N N . LYS A 1 99 ? -9.513 4.343 16.478 1.00 63.12 99 LYS A N 1
ATOM 795 C CA . LYS A 1 99 ? -10.549 3.647 15.712 1.00 63.12 99 LYS A CA 1
ATOM 796 C C . LYS A 1 99 ? -9.852 2.636 14.811 1.00 63.12 99 LYS A C 1
ATOM 798 O O . LYS A 1 99 ? -9.179 3.055 13.882 1.00 63.12 99 LYS A O 1
ATOM 803 N N . LYS A 1 100 ? -9.967 1.337 15.103 1.00 63.72 100 LYS A N 1
ATOM 804 C CA . LYS A 1 100 ? -9.395 0.288 14.242 1.00 63.72 100 LYS A CA 1
ATOM 805 C C . LYS A 1 100 ? -9.875 0.472 12.801 1.00 63.72 100 LYS A C 1
ATOM 807 O O . LYS A 1 100 ? -11.050 0.776 12.584 1.00 63.72 100 LYS A O 1
ATOM 812 N N . THR A 1 101 ? -8.970 0.287 11.845 1.00 68.69 101 THR A N 1
ATOM 813 C CA . THR A 1 101 ? -9.338 0.193 10.433 1.00 68.69 101 THR A CA 1
ATOM 814 C C . THR A 1 101 ? -10.258 -1.016 10.252 1.00 68.69 101 THR A C 1
ATOM 816 O O . THR A 1 101 ? -10.085 -2.049 10.900 1.00 68.69 101 THR A O 1
ATOM 819 N N . GLY A 1 102 ? -11.292 -0.873 9.422 1.00 76.38 102 GLY A N 1
ATOM 820 C CA . GLY A 1 102 ? -12.201 -1.982 9.101 1.00 76.38 102 GLY A CA 1
ATOM 821 C C . GLY A 1 102 ? -11.633 -2.941 8.051 1.00 76.38 102 GLY A C 1
ATOM 822 O O . GLY A 1 102 ? -12.220 -3.991 7.813 1.00 76.38 102 GLY A O 1
ATOM 823 N N . LYS A 1 103 ? -10.514 -2.563 7.425 1.00 85.12 103 LYS A N 1
ATOM 824 C CA . LYS A 1 103 ? -9.842 -3.271 6.337 1.00 85.12 103 LYS A CA 1
ATOM 825 C C . LYS A 1 103 ? -8.345 -3.390 6.627 1.00 85.12 103 LYS A C 1
ATOM 827 O O . L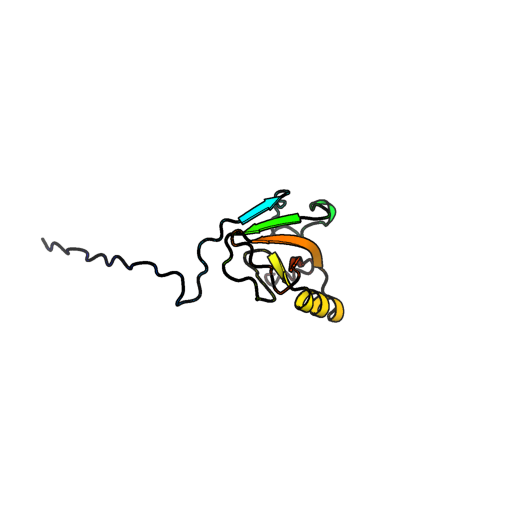YS A 1 103 ? -7.773 -2.552 7.335 1.00 85.12 103 LYS A O 1
ATOM 832 N N . GLU A 1 104 ? -7.742 -4.427 6.059 1.00 90.56 104 GLU A N 1
ATOM 833 C CA . GLU A 1 104 ? -6.291 -4.581 5.949 1.00 90.56 104 GLU A CA 1
ATOM 834 C C . GLU A 1 104 ? -5.798 -3.855 4.701 1.00 90.56 104 GLU A C 1
ATOM 836 O O . GLU A 1 104 ? -6.461 -3.881 3.660 1.00 90.56 104 GLU A O 1
ATOM 841 N N . TYR A 1 105 ? -4.640 -3.214 4.825 1.00 92.06 105 TYR A N 1
ATOM 842 C CA . TYR A 1 105 ? -4.065 -2.376 3.787 1.00 92.06 105 TYR A CA 1
ATOM 843 C C . TYR A 1 105 ? -2.625 -2.780 3.486 1.00 92.06 105 TYR A C 1
ATOM 845 O O . TYR A 1 105 ? -1.878 -3.211 4.367 1.00 92.06 105 TYR A O 1
ATOM 853 N N . TYR A 1 106 ? -2.249 -2.599 2.227 1.00 94.75 106 TYR A N 1
A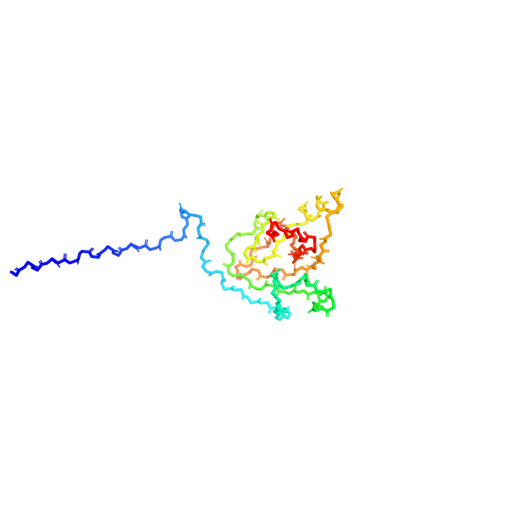TOM 854 C CA . TYR A 1 106 ? -0.935 -2.923 1.697 1.00 94.75 106 TYR A CA 1
ATOM 855 C C . TYR A 1 106 ? -0.407 -1.713 0.938 1.00 94.75 106 TYR A C 1
ATOM 857 O O . TYR A 1 106 ? -1.164 -1.063 0.215 1.00 94.75 106 TYR A O 1
ATOM 865 N N . LEU A 1 107 ? 0.887 -1.424 1.080 1.00 93.94 107 LEU A N 1
ATOM 866 C CA . LEU A 1 107 ? 1.584 -0.610 0.092 1.00 93.94 107 LEU A CA 1
ATOM 867 C C . LEU A 1 107 ? 1.509 -1.339 -1.240 1.00 93.94 107 LEU A C 1
ATOM 869 O O . LEU A 1 107 ? 1.648 -2.559 -1.265 1.00 93.94 107 LEU A O 1
ATOM 873 N N . PHE A 1 108 ? 1.303 -0.602 -2.319 1.00 93.44 108 PHE A N 1
ATOM 874 C CA . PHE A 1 108 ? 1.065 -1.155 -3.637 1.00 93.44 108 PHE A CA 1
ATOM 875 C C . PHE A 1 108 ? 1.744 -0.312 -4.703 1.00 93.44 108 PHE A C 1
ATOM 877 O O . PHE A 1 108 ? 1.473 0.880 -4.842 1.00 93.44 108 PHE A O 1
ATOM 884 N N . PHE A 1 109 ? 2.602 -0.959 -5.482 1.00 91.00 109 PHE A N 1
ATOM 885 C CA . PHE A 1 109 ? 3.330 -0.345 -6.579 1.00 91.00 109 PHE A CA 1
ATOM 886 C C . PHE A 1 109 ? 3.185 -1.213 -7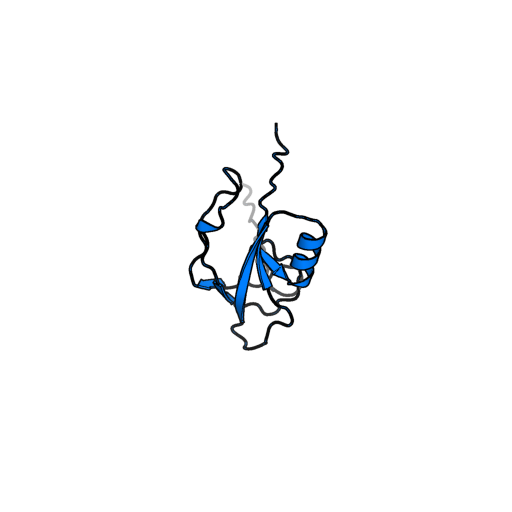.821 1.00 91.00 109 PHE A C 1
ATOM 888 O O . PHE A 1 109 ? 3.583 -2.379 -7.819 1.00 91.00 109 PHE A O 1
ATOM 895 N N . LEU A 1 110 ? 2.611 -0.651 -8.882 1.00 88.88 110 LEU A N 1
ATOM 896 C CA . LEU A 1 110 ? 2.523 -1.319 -10.177 1.00 88.88 110 LEU A CA 1
ATOM 897 C C . LEU A 1 110 ? 3.921 -1.457 -10.785 1.00 88.88 110 LEU A C 1
ATOM 899 O O . LEU A 1 110 ? 4.748 -0.560 -10.651 1.00 88.88 110 LEU A O 1
ATOM 903 N N . LEU A 1 111 ? 4.184 -2.584 -11.441 1.00 88.31 111 LEU A N 1
ATOM 904 C CA . LEU A 1 111 ? 5.441 -2.817 -12.159 1.00 88.31 111 LEU A CA 1
ATOM 905 C C . LEU A 1 111 ? 5.260 -2.760 -13.676 1.00 88.31 111 LEU A C 1
ATOM 907 O O . LEU A 1 111 ? 6.199 -2.419 -14.395 1.00 88.31 111 LEU A O 1
ATOM 911 N N . ASP A 1 112 ? 4.053 -3.064 -14.149 1.00 78.75 112 ASP A N 1
ATOM 912 C CA . ASP A 1 112 ? 3.697 -3.016 -15.560 1.00 78.75 112 ASP A CA 1
ATOM 913 C C . ASP A 1 112 ? 3.313 -1.583 -15.956 1.00 78.75 112 ASP A C 1
ATOM 915 O O . ASP A 1 112 ? 2.138 -1.216 -16.002 1.00 78.75 112 ASP A O 1
ATOM 919 N N . TYR A 1 113 ? 4.313 -0.750 -16.232 1.00 72.38 113 TYR A N 1
ATOM 920 C CA . TYR A 1 113 ? 4.089 0.537 -16.884 1.00 72.38 113 TYR A CA 1
ATOM 921 C C . TYR A 1 113 ? 4.092 0.327 -18.396 1.00 72.38 113 TYR A C 1
ATOM 923 O O . TYR A 1 113 ? 5.065 -0.164 -18.966 1.00 72.38 113 TYR A O 1
ATOM 931 N N . ILE A 1 114 ? 2.998 0.706 -19.053 1.00 61.59 114 ILE A N 1
ATOM 932 C CA . ILE A 1 114 ? 2.990 0.882 -20.503 1.00 61.59 114 ILE A CA 1
ATOM 933 C C . ILE A 1 114 ? 3.377 2.337 -20.742 1.00 61.59 114 ILE A C 1
ATOM 935 O O . ILE A 1 114 ? 2.675 3.247 -20.298 1.00 61.59 114 ILE A O 1
ATOM 939 N N . GLU A 1 115 ? 4.497 2.561 -21.421 1.00 57.28 115 GLU A N 1
ATOM 940 C CA . GLU A 1 115 ? 4.834 3.876 -21.951 1.00 57.28 115 GLU A CA 1
ATOM 941 C C . GLU A 1 115 ? 3.786 4.198 -23.030 1.00 57.28 115 GLU A C 1
ATOM 943 O O . GLU A 1 115 ? 3.762 3.601 -24.102 1.00 57.28 115 GLU A O 1
ATOM 948 N N . ILE A 1 116 ? 2.807 5.047 -22.697 1.00 58.41 116 ILE A N 1
ATOM 949 C CA . ILE A 1 116 ? 1.736 5.446 -23.634 1.00 58.41 116 ILE A CA 1
ATOM 950 C C . ILE A 1 116 ? 2.259 6.481 -24.649 1.00 58.41 116 ILE A C 1
ATOM 952 O O . ILE A 1 116 ? 1.601 6.759 -25.651 1.00 58.41 116 ILE A O 1
ATOM 956 N N . LEU A 1 117 ? 3.438 7.054 -24.401 1.00 54.34 117 LEU A N 1
ATOM 957 C CA . LEU A 1 117 ? 4.052 8.089 -25.223 1.00 54.34 117 LEU A CA 1
ATOM 958 C C . LEU A 1 117 ? 5.303 7.524 -25.904 1.00 54.34 117 LEU A C 1
ATOM 960 O O . LEU A 1 117 ? 6.352 7.445 -25.276 1.00 54.34 117 LEU A O 1
ATOM 964 N N . ASP A 1 118 ? 5.143 7.136 -27.169 1.00 45.16 118 ASP A N 1
ATOM 965 C CA . ASP A 1 118 ? 6.224 6.895 -28.139 1.00 45.16 118 ASP A CA 1
ATOM 966 C C . ASP A 1 118 ? 6.679 8.236 -28.758 1.00 45.16 118 ASP A C 1
ATOM 968 O O . ASP A 1 118 ? 5.791 9.088 -29.030 1.00 45.16 118 ASP A O 1
#

Sequence (118 aa):
MSNTTEQFYVMDYLPDDAGSPYFMDKEWDPGLPDYDIFTAPPKSTYFSPEYRLKASATQLDGDFLISDNLVSFDFLKLCEECLVHSIHIPVDISPLRKKKTGKEYYLFFLLDYIEILD

Radius of gyration: 19.27 Å; chains: 1; bounding box: 33×70×46 Å

pLDDT: mean 77.2, std 16.52, range [40.06, 95.81]

Organism: NCBI:txid551989